Protein AF-U1RFK6-F1 (afdb_monomer)

Solvent-accessible surface area (backbone atoms only — not comparable to full-atom values): 8970 Å² total; per-residue (Å²): 113,70,69,60,53,22,52,53,35,43,55,52,52,52,51,51,34,52,56,41,47,56,43,50,76,49,90,53,50,63,62,35,50,54,49,49,55,52,49,53,52,53,58,69,68,50,66,74,45,55,74,76,55,47,59,53,51,49,51,51,38,48,49,28,49,52,51,30,53,50,50,42,47,53,54,51,52,49,54,50,50,53,51,48,48,55,35,50,53,52,34,52,53,37,52,52,51,42,53,54,44,50,56,52,36,52,54,31,48,52,50,28,51,52,45,68,69,51,79,79,65,56,85,88,42,94,57,27,68,60,55,48,49,55,44,52,52,47,34,51,52,29,48,52,51,34,52,54,42,52,52,54,43,54,52,41,51,51,53,35,51,55,35,49,55,58,48,74,73,110

Structure (mmCIF, N/CA/C/O backbone):
data_AF-U1RFK6-F1
#
_entry.id   AF-U1RFK6-F1
#
loop_
_atom_site.group_PDB
_atom_site.id
_atom_site.type_symbol
_atom_site.label_atom_id
_atom_site.label_alt_id
_atom_site.label_comp_id
_atom_site.label_asym_id
_atom_site.label_entity_id
_atom_site.label_seq_id
_atom_site.pdbx_PDB_ins_code
_atom_site.Cartn_x
_atom_site.Cartn_y
_atom_site.Cartn_z
_atom_site.occupancy
_atom_site.B_iso_or_equiv
_a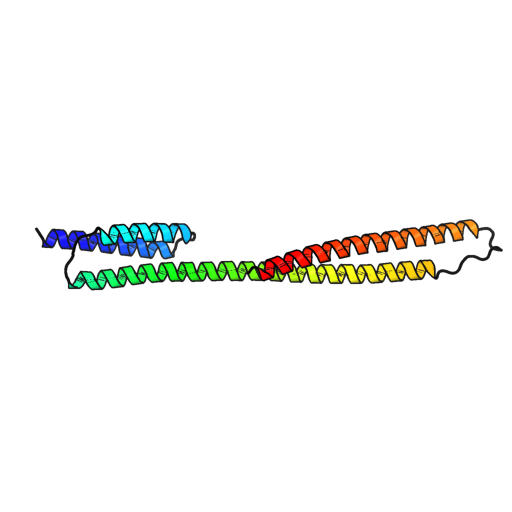tom_site.auth_seq_id
_atom_site.auth_comp_id
_atom_site.auth_asym_id
_atom_site.auth_atom_id
_atom_site.pdbx_PDB_model_num
ATOM 1 N N . LYS A 1 1 ? -43.618 -5.312 47.131 1.00 62.91 1 LYS A N 1
ATOM 2 C CA . LYS A 1 1 ? -43.255 -4.227 46.179 1.00 62.91 1 LYS A CA 1
ATOM 3 C C . LYS A 1 1 ? -41.775 -4.311 45.771 1.00 62.91 1 LYS A C 1
ATOM 5 O O . LYS A 1 1 ? -41.524 -4.692 44.639 1.00 62.91 1 LYS A O 1
ATOM 10 N N . ARG A 1 2 ? -40.824 -4.170 46.711 1.00 75.19 2 ARG A N 1
ATOM 11 C CA . ARG A 1 2 ? -39.359 -4.258 46.482 1.00 75.19 2 ARG A CA 1
ATOM 12 C C . ARG A 1 2 ? -38.848 -5.505 45.732 1.00 75.19 2 ARG A C 1
ATOM 14 O O . ARG A 1 2 ? -38.027 -5.380 44.837 1.00 75.19 2 ARG A O 1
ATOM 21 N N . GLN A 1 3 ? -39.353 -6.703 46.046 1.00 75.56 3 GLN A N 1
ATOM 22 C CA . GLN A 1 3 ? -38.929 -7.933 45.350 1.00 75.56 3 GLN A CA 1
ATOM 23 C C . GLN A 1 3 ? -39.319 -7.957 43.860 1.00 75.56 3 GLN A C 1
ATOM 25 O O . GLN A 1 3 ? -38.549 -8.447 43.041 1.00 75.56 3 GLN A O 1
ATOM 30 N N . ARG A 1 4 ? -40.482 -7.392 43.492 1.00 79.06 4 ARG A N 1
ATOM 31 C CA . ARG A 1 4 ? -40.908 -7.293 42.083 1.00 79.06 4 ARG A CA 1
ATOM 32 C C . ARG A 1 4 ? -40.035 -6.300 41.309 1.00 79.06 4 ARG A C 1
ATOM 34 O O . ARG A 1 4 ? -39.662 -6.577 40.177 1.00 79.06 4 ARG A O 1
ATOM 41 N N . GLU A 1 5 ? -39.658 -5.188 41.940 1.00 84.94 5 GLU A N 1
ATOM 42 C CA . GLU A 1 5 ? -38.739 -4.193 41.363 1.00 84.94 5 GLU A CA 1
ATOM 43 C C . GLU A 1 5 ? -37.338 -4.784 41.134 1.00 84.94 5 GLU A C 1
ATOM 45 O O . GLU A 1 5 ? -36.759 -4.604 40.067 1.00 84.94 5 GLU A O 1
ATOM 50 N N . TRP A 1 6 ? -36.809 -5.565 42.083 1.00 86.94 6 TRP A N 1
ATOM 51 C CA . TRP A 1 6 ? -35.521 -6.249 41.911 1.00 86.94 6 TRP A CA 1
ATOM 52 C C . TRP A 1 6 ? -35.542 -7.314 40.817 1.00 86.94 6 TRP A C 1
ATOM 54 O O . TRP A 1 6 ? -34.571 -7.414 40.069 1.00 86.94 6 TRP A O 1
ATOM 64 N N . ALA A 1 7 ? -36.635 -8.071 40.693 1.00 85.94 7 ALA A N 1
ATOM 65 C CA . ALA A 1 7 ? -36.810 -9.033 39.607 1.00 85.94 7 ALA A CA 1
ATOM 66 C C . ALA A 1 7 ? -36.875 -8.335 38.234 1.00 85.94 7 ALA A C 1
ATOM 68 O O . ALA A 1 7 ? -36.225 -8.778 37.291 1.00 85.94 7 ALA A O 1
ATOM 69 N N . SER A 1 8 ? -37.575 -7.198 38.136 1.00 89.94 8 SER A N 1
ATOM 70 C CA . SER A 1 8 ? -37.614 -6.386 36.912 1.00 89.94 8 SER A CA 1
ATOM 71 C C . SER A 1 8 ? -36.234 -5.827 36.546 1.00 89.94 8 SER A C 1
ATOM 73 O O . SER A 1 8 ? -35.822 -5.902 35.390 1.00 89.94 8 SER A O 1
ATOM 75 N N . ASN A 1 9 ? -35.487 -5.307 37.527 1.00 90.06 9 ASN A N 1
ATOM 76 C CA . ASN A 1 9 ? -34.130 -4.794 37.315 1.00 90.06 9 ASN A CA 1
ATOM 77 C C . ASN A 1 9 ? -33.151 -5.904 36.902 1.00 90.06 9 ASN A C 1
ATOM 79 O O . ASN A 1 9 ? -32.260 -5.666 36.088 1.00 90.06 9 ASN A O 1
ATOM 83 N N . LYS A 1 10 ? -33.318 -7.117 37.445 1.00 90.00 10 LYS A N 1
ATOM 84 C CA . LYS A 1 10 ? -32.553 -8.307 37.051 1.00 90.00 10 LYS A CA 1
ATOM 85 C C . LYS A 1 10 ? -32.793 -8.651 35.580 1.00 90.00 10 LYS A C 1
ATOM 87 O O . LYS A 1 10 ? -31.832 -8.697 34.820 1.00 90.00 10 LYS A O 1
ATOM 92 N N . ALA A 1 11 ? -34.055 -8.793 35.175 1.00 91.19 11 ALA A N 1
ATOM 93 C CA . ALA A 1 11 ? -34.421 -9.110 33.795 1.00 91.19 11 ALA A CA 1
ATOM 94 C C . ALA A 1 11 ? -33.920 -8.047 32.798 1.00 91.19 11 ALA A C 1
ATOM 96 O O . ALA A 1 11 ? -33.415 -8.377 31.726 1.00 91.19 11 ALA A O 1
ATOM 97 N N . ALA A 1 12 ? -33.986 -6.762 33.169 1.00 92.69 12 ALA A N 1
ATOM 98 C CA . ALA A 1 12 ? -33.428 -5.682 32.357 1.00 92.69 12 ALA A CA 1
ATOM 99 C C . ALA A 1 12 ? -31.905 -5.826 32.176 1.00 92.69 12 ALA A C 1
ATOM 101 O O . ALA A 1 12 ? -31.407 -5.718 31.058 1.00 92.69 12 ALA A O 1
ATOM 102 N N . LYS A 1 13 ? -31.160 -6.132 33.248 1.00 92.19 13 LYS A N 1
ATOM 103 C CA . LYS A 1 13 ? -29.707 -6.370 33.179 1.00 92.19 13 LYS A CA 1
ATOM 104 C C . LYS A 1 13 ? -29.351 -7.606 32.354 1.00 92.19 13 LYS A C 1
ATOM 106 O O . LYS A 1 13 ? -28.403 -7.547 31.578 1.00 92.19 13 LYS A O 1
ATOM 111 N N . G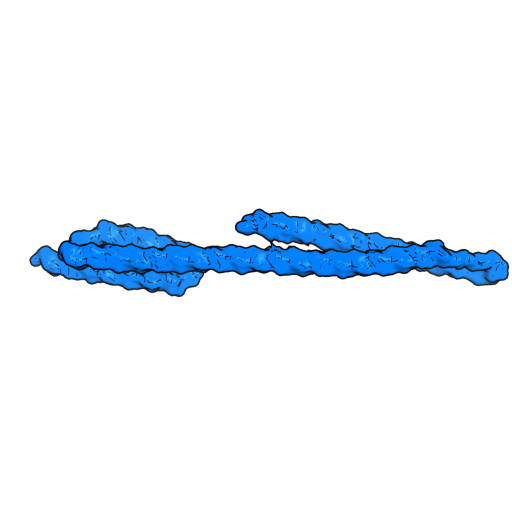LU A 1 14 ? -30.111 -8.690 32.477 1.00 93.81 14 GLU A N 1
ATOM 112 C CA . GLU A 1 14 ? -29.943 -9.897 31.655 1.00 93.81 14 GLU A CA 1
ATOM 113 C C . GLU A 1 14 ? -30.150 -9.593 30.162 1.00 93.81 14 GLU A C 1
ATOM 115 O O . GLU A 1 14 ? -29.342 -10.013 29.333 1.00 93.81 14 GLU A O 1
ATOM 120 N N . SER A 1 15 ? -31.156 -8.779 29.821 1.00 94.56 15 SER A N 1
ATOM 121 C CA . SER A 1 15 ? -31.374 -8.309 28.446 1.00 94.56 15 SER A CA 1
ATOM 122 C C . SER A 1 15 ? -30.200 -7.475 27.918 1.00 94.56 15 SER A C 1
ATOM 124 O O . SER A 1 15 ? -29.765 -7.682 26.786 1.00 94.56 15 SER A O 1
ATOM 126 N N . LEU A 1 16 ? -29.625 -6.580 28.732 1.00 94.44 16 LEU A N 1
ATOM 127 C CA . LEU A 1 16 ? -28.441 -5.807 28.328 1.00 94.44 16 LEU A CA 1
ATOM 128 C C . LEU A 1 16 ? -27.207 -6.690 28.113 1.00 94.44 16 LEU A C 1
ATOM 130 O O . LEU A 1 16 ? -26.435 -6.439 27.190 1.00 94.44 16 LEU A O 1
ATOM 134 N N . ILE A 1 17 ? -27.018 -7.728 28.935 1.00 95.38 17 ILE A N 1
ATOM 135 C CA . ILE A 1 17 ? -25.930 -8.704 28.758 1.00 95.38 17 ILE A CA 1
ATOM 136 C C . ILE A 1 17 ? -26.101 -9.449 27.434 1.00 95.38 17 ILE A C 1
ATOM 138 O O . ILE A 1 17 ? -25.134 -9.593 26.687 1.00 95.38 17 ILE A O 1
ATOM 142 N N . TYR A 1 18 ? -27.325 -9.881 27.122 1.00 94.88 18 TYR A N 1
ATOM 143 C CA . TYR A 1 18 ? -27.631 -10.537 25.854 1.00 94.88 18 TYR A CA 1
ATOM 144 C C . TYR A 1 18 ? -27.392 -9.607 24.657 1.00 94.88 18 TYR A C 1
ATOM 146 O O . TYR A 1 18 ? -26.739 -9.989 23.692 1.00 94.88 18 TYR A O 1
ATOM 154 N N . GLN A 1 19 ? -27.839 -8.353 24.729 1.00 93.69 19 GLN A N 1
ATOM 155 C CA . GLN A 1 19 ? -27.565 -7.375 23.674 1.00 93.69 19 GLN A CA 1
ATOM 156 C C . GLN A 1 19 ? -26.060 -7.134 23.502 1.00 93.69 19 GLN A C 1
ATOM 158 O O . GLN A 1 19 ? -25.579 -7.111 22.373 1.00 93.69 19 GLN A O 1
ATOM 163 N N . MET A 1 20 ? -25.300 -7.030 24.599 1.00 94.25 20 MET A N 1
ATOM 164 C CA . MET A 1 20 ? -23.843 -6.872 24.556 1.00 94.25 20 MET A CA 1
ATOM 165 C C . MET A 1 20 ? -23.150 -8.074 23.901 1.00 94.25 20 MET A C 1
ATOM 167 O O . MET A 1 20 ? -22.228 -7.882 23.111 1.00 94.25 20 MET A O 1
ATOM 171 N N . SER A 1 21 ? -23.586 -9.306 24.186 1.00 92.62 21 SER A N 1
ATOM 172 C CA . SER A 1 21 ? -22.977 -10.502 23.589 1.00 92.62 21 SER A CA 1
ATOM 173 C C . SER A 1 21 ? -23.253 -10.614 22.087 1.00 92.62 21 SER A C 1
ATOM 175 O O . SER A 1 21 ? -22.382 -11.057 21.338 1.00 92.62 21 SER A O 1
ATOM 177 N N . LEU A 1 22 ? -24.412 -10.143 21.614 1.00 93.75 22 LEU A N 1
ATOM 178 C CA . LEU A 1 22 ? -24.721 -10.100 20.182 1.00 93.75 22 LEU A CA 1
ATOM 179 C C . LEU A 1 22 ? -23.791 -9.163 19.402 1.00 93.75 22 LEU A C 1
ATOM 181 O O . LEU A 1 22 ? -23.474 -9.455 18.248 1.00 93.75 22 LEU A O 1
ATOM 185 N N . LEU A 1 23 ? -23.311 -8.079 20.023 1.00 93.12 23 LEU A N 1
ATOM 186 C CA . LEU A 1 23 ? -22.425 -7.106 19.374 1.00 93.12 23 LEU A CA 1
ATOM 187 C C . LEU A 1 23 ? -21.089 -7.713 18.924 1.00 93.12 23 LEU A C 1
ATOM 189 O O . LEU A 1 23 ? -20.475 -7.193 17.994 1.00 93.12 23 LEU A O 1
ATOM 193 N N . VAL A 1 24 ? -20.644 -8.817 19.534 1.00 90.75 24 VAL A N 1
ATOM 194 C CA . VAL A 1 24 ? -19.404 -9.519 19.148 1.00 90.75 24 VAL A CA 1
ATOM 195 C C . VAL A 1 24 ? -19.481 -10.047 17.710 1.00 90.75 24 VAL A C 1
ATOM 197 O O . VAL A 1 24 ? -18.469 -10.099 17.019 1.00 90.75 24 VAL A O 1
ATOM 200 N N . ASN A 1 25 ? -20.682 -10.388 17.238 1.00 87.88 25 ASN A N 1
ATOM 201 C CA . ASN A 1 25 ? -20.901 -10.956 15.907 1.00 87.88 25 ASN A CA 1
ATOM 202 C C . ASN A 1 25 ? -21.060 -9.889 14.808 1.00 87.88 25 ASN A C 1
ATOM 204 O O . ASN A 1 25 ? -21.281 -10.225 13.645 1.00 87.88 25 ASN A O 1
ATOM 208 N N . TYR A 1 26 ? -20.980 -8.600 15.151 1.00 88.50 26 TYR A N 1
ATOM 209 C CA . TYR A 1 26 ? -21.125 -7.519 14.181 1.00 88.50 26 TYR A CA 1
ATOM 210 C C . TYR A 1 26 ? -19.841 -7.354 13.365 1.00 88.50 26 TYR A C 1
ATOM 212 O O . TYR A 1 26 ? -18.733 -7.352 13.893 1.00 88.50 26 TYR A O 1
ATOM 220 N N . ASN A 1 27 ? -19.990 -7.126 12.059 1.00 82.25 27 ASN A N 1
ATOM 221 C CA . ASN A 1 27 ? -18.847 -6.891 11.171 1.00 82.25 27 ASN A CA 1
ATOM 222 C C . ASN A 1 27 ? -18.318 -5.440 11.254 1.00 82.25 27 ASN A C 1
ATOM 224 O O . ASN A 1 27 ? -17.147 -5.155 10.959 1.00 82.25 27 ASN A O 1
ATOM 228 N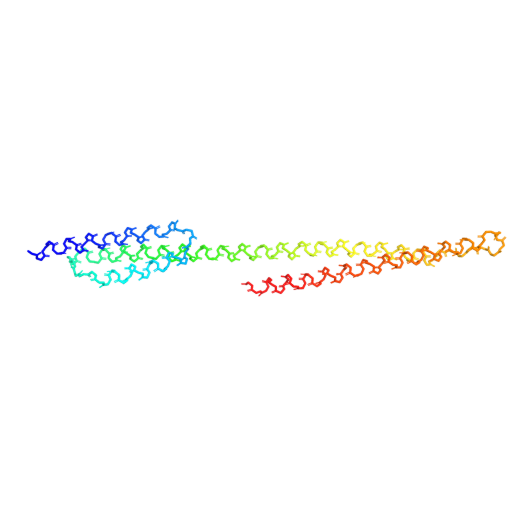 N . ASP A 1 28 ? -19.183 -4.508 11.675 1.00 91.19 28 ASP A N 1
ATOM 229 C CA . ASP A 1 28 ? -18.818 -3.123 11.967 1.00 91.19 28 ASP A CA 1
ATOM 230 C C . ASP A 1 28 ? -18.593 -2.905 13.468 1.00 91.19 28 ASP A C 1
ATOM 232 O O . ASP A 1 28 ? -19.482 -2.524 14.233 1.00 91.19 28 ASP A O 1
ATOM 236 N N . TYR A 1 29 ? -17.340 -3.091 13.875 1.00 92.00 29 TYR A N 1
ATOM 237 C CA . TYR A 1 29 ? -16.902 -2.855 15.244 1.00 92.00 29 TYR A CA 1
ATOM 238 C C . TYR A 1 29 ? -16.918 -1.378 15.673 1.00 92.00 29 TYR A C 1
ATOM 240 O O . TYR A 1 29 ? -16.758 -1.109 16.863 1.00 92.00 29 TYR A O 1
ATOM 248 N N . ARG A 1 30 ? -17.076 -0.405 14.759 1.00 90.75 30 ARG A N 1
ATOM 249 C CA . ARG A 1 30 ? -17.273 1.003 15.152 1.00 90.75 30 ARG A CA 1
ATOM 250 C C . ARG A 1 30 ? -18.686 1.188 15.681 1.00 90.75 30 ARG A C 1
ATOM 252 O O . ARG A 1 30 ? -18.842 1.558 16.842 1.00 90.75 30 ARG A O 1
ATOM 259 N N . ALA A 1 31 ? -19.678 0.804 14.880 1.00 93.44 31 ALA A N 1
ATOM 260 C CA . ALA A 1 31 ? -21.075 0.812 15.295 1.00 93.44 31 ALA A CA 1
ATOM 261 C C . ALA A 1 31 ? -21.292 -0.034 16.562 1.00 93.44 31 ALA A C 1
ATOM 263 O O . ALA A 1 31 ? -21.948 0.419 17.497 1.00 93.44 31 ALA A O 1
ATOM 264 N N . ALA A 1 32 ? -20.668 -1.215 16.650 1.00 93.94 32 ALA A N 1
ATOM 265 C CA . ALA A 1 32 ? -20.767 -2.069 17.833 1.00 93.94 32 ALA A CA 1
ATOM 266 C C . ALA A 1 32 ? -20.203 -1.405 19.106 1.00 93.94 32 ALA A C 1
ATOM 268 O O . ALA A 1 32 ? -20.796 -1.515 20.176 1.00 93.94 32 ALA A O 1
ATOM 269 N N . LYS A 1 33 ? -19.091 -0.659 19.011 1.00 92.81 33 LYS A N 1
ATOM 270 C CA . LYS A 1 33 ? -18.540 0.096 20.153 1.00 92.81 33 LYS A CA 1
ATOM 271 C C . LYS A 1 33 ? -19.444 1.247 20.584 1.00 92.81 33 LYS A C 1
ATOM 273 O O . LYS A 1 33 ? -19.549 1.511 21.780 1.00 92.81 33 LYS A O 1
ATOM 278 N N . ASP A 1 34 ? -20.090 1.923 19.640 1.00 94.94 34 ASP A N 1
ATOM 279 C CA . ASP A 1 34 ? -21.036 2.992 19.959 1.00 94.94 34 ASP A CA 1
ATOM 280 C C . ASP A 1 34 ? -22.306 2.442 20.617 1.00 94.94 34 ASP A C 1
ATOM 282 O O . ASP A 1 34 ? -22.755 2.986 21.626 1.00 94.94 34 ASP A O 1
ATOM 286 N N . GLN A 1 35 ? -22.811 1.298 20.148 1.00 94.44 35 GLN A N 1
ATOM 287 C CA . GLN A 1 35 ? -23.897 0.567 20.809 1.00 94.44 35 GLN A CA 1
ATOM 288 C C . GLN A 1 35 ? -23.503 0.110 22.220 1.00 94.44 35 GLN A C 1
ATOM 290 O O . GLN A 1 35 ? -24.252 0.319 23.171 1.00 94.44 35 GLN A O 1
ATOM 295 N N . ALA A 1 36 ? -22.286 -0.407 22.412 1.00 94.81 36 ALA A N 1
ATOM 296 C CA . ALA A 1 36 ? -21.793 -0.778 23.739 1.00 94.81 36 ALA A CA 1
ATOM 297 C C . ALA A 1 36 ? -21.752 0.413 24.721 1.00 94.81 36 ALA A C 1
ATOM 299 O O . ALA A 1 36 ? -22.049 0.245 25.903 1.00 94.81 36 ALA A O 1
ATOM 300 N N . ARG A 1 37 ? -21.448 1.632 24.248 1.00 94.69 37 ARG A N 1
ATOM 301 C CA . ARG A 1 37 ? -21.511 2.862 25.067 1.00 94.69 37 ARG A CA 1
ATOM 302 C C . ARG A 1 37 ? -22.947 3.232 25.459 1.00 94.69 37 ARG A C 1
ATOM 304 O O . ARG A 1 37 ? -23.177 3.724 26.566 1.00 94.69 37 ARG A O 1
ATOM 311 N N . GLN A 1 38 ? -23.916 2.986 24.577 1.00 95.50 38 GLN A N 1
ATOM 312 C CA . GLN A 1 38 ? -25.337 3.171 24.891 1.00 95.50 38 GLN A CA 1
ATOM 313 C C . GLN A 1 38 ? -25.793 2.158 25.950 1.00 95.50 38 GLN A C 1
ATOM 315 O O . GLN A 1 38 ? -26.411 2.550 26.941 1.00 95.50 38 GLN A O 1
ATOM 320 N N . LEU A 1 39 ? -25.397 0.888 25.807 1.00 94.94 39 LEU A N 1
ATOM 321 C CA . LEU A 1 39 ? -25.659 -0.159 26.800 1.00 94.94 39 LEU A CA 1
ATOM 322 C C . LEU A 1 39 ? -25.007 0.155 28.157 1.00 94.94 39 LEU A C 1
ATOM 324 O O . LEU A 1 39 ? -25.645 -0.043 29.188 1.00 94.94 39 LEU A O 1
ATOM 328 N N . ASP A 1 40 ? -23.798 0.731 28.183 1.00 93.94 40 ASP A N 1
ATOM 329 C CA . ASP A 1 40 ? -23.148 1.178 29.427 1.00 93.94 40 ASP A CA 1
ATOM 330 C C . ASP A 1 40 ? -23.982 2.241 30.160 1.00 93.94 40 ASP A C 1
ATOM 332 O O . ASP A 1 40 ? -24.067 2.236 31.392 1.00 93.94 40 ASP A O 1
ATOM 336 N N . THR A 1 41 ? -24.604 3.153 29.411 1.00 95.12 41 THR A N 1
ATOM 337 C CA . THR A 1 41 ? -25.483 4.191 29.968 1.00 95.12 41 THR A CA 1
ATOM 338 C C . THR A 1 41 ? -26.762 3.573 30.530 1.00 95.12 41 THR A C 1
ATOM 340 O O . THR A 1 41 ? -27.138 3.864 31.666 1.00 95.12 41 THR A O 1
ATOM 343 N N . GLN A 1 42 ? -27.389 2.663 29.779 1.00 93.50 42 GLN A N 1
ATOM 344 C CA . GLN A 1 42 ? -28.591 1.948 30.217 1.00 93.50 42 GLN A CA 1
ATOM 345 C C . GLN A 1 42 ? -28.316 1.094 31.462 1.00 93.50 42 GLN A C 1
ATOM 347 O O . GLN A 1 42 ? -29.092 1.121 32.413 1.00 93.50 42 GLN A O 1
ATOM 352 N N . TRP A 1 43 ? -27.173 0.407 31.513 1.00 93.06 43 TRP A N 1
ATOM 353 C CA . TRP A 1 43 ? -26.761 -0.410 32.654 1.00 93.06 43 TRP A CA 1
ATOM 354 C C . TRP A 1 43 ? -26.663 0.398 33.951 1.00 93.06 43 TRP A C 1
ATOM 356 O O . TRP A 1 43 ? -27.121 -0.055 35.001 1.00 93.06 43 TRP A O 1
ATOM 366 N N . ARG A 1 44 ? -26.081 1.603 33.880 1.00 90.81 44 ARG A N 1
ATOM 367 C CA . ARG A 1 44 ? -25.948 2.523 35.023 1.00 90.81 44 ARG A CA 1
ATOM 368 C C . ARG A 1 44 ? -27.285 3.117 35.466 1.00 90.81 44 ARG A C 1
ATOM 370 O O . ARG A 1 44 ? -27.424 3.448 36.638 1.00 90.81 44 ARG A O 1
ATOM 377 N N . ALA A 1 45 ? -28.242 3.253 34.548 1.00 92.81 45 ALA A N 1
ATOM 378 C CA . ALA A 1 45 ? -29.573 3.775 34.842 1.00 92.81 45 ALA A CA 1
ATOM 379 C C . ALA A 1 45 ? -30.473 2.754 35.566 1.00 92.81 45 ALA A C 1
ATOM 381 O O . ALA A 1 45 ? -31.411 3.148 36.259 1.00 92.81 45 ALA A O 1
ATOM 382 N N . ILE A 1 46 ? -30.200 1.449 35.435 1.00 90.25 46 ILE A N 1
ATOM 383 C CA . ILE A 1 46 ? -30.982 0.411 36.117 1.00 90.25 46 ILE A CA 1
ATOM 384 C C . ILE A 1 46 ? -30.699 0.437 37.625 1.00 90.25 46 ILE A C 1
ATOM 386 O O . ILE A 1 46 ? -29.551 0.385 38.072 1.00 90.25 46 ILE A O 1
ATOM 390 N N . GLY A 1 47 ? -31.772 0.438 38.419 1.00 84.88 47 GLY A N 1
ATOM 391 C CA . GLY A 1 47 ? -31.713 0.405 39.877 1.00 84.88 47 GLY A CA 1
ATOM 392 C C . GLY A 1 47 ? -31.088 -0.872 40.475 1.00 84.88 47 GLY A C 1
ATOM 393 O O . GLY A 1 47 ? -30.667 -1.801 39.772 1.00 84.88 47 GLY A O 1
ATOM 394 N N . PRO A 1 48 ? -31.011 -0.957 41.815 1.00 84.75 48 PRO A N 1
ATOM 395 C CA . PRO A 1 48 ? -30.422 -2.104 42.496 1.00 84.75 48 PRO A CA 1
ATOM 396 C C . PRO A 1 48 ? -31.241 -3.387 42.278 1.00 84.75 48 PRO A C 1
ATOM 398 O O . PRO A 1 48 ? -32.455 -3.354 42.077 1.00 84.75 48 PRO A O 1
ATOM 401 N N . CYS A 1 49 ? -30.560 -4.528 42.352 1.00 86.56 49 CYS A N 1
ATOM 402 C CA . CYS A 1 49 ? -31.138 -5.873 42.387 1.00 86.56 49 CYS A CA 1
ATOM 403 C C . CYS A 1 49 ? -30.606 -6.616 43.626 1.00 86.56 49 CYS A C 1
ATOM 405 O O . CYS A 1 49 ? -29.830 -6.046 44.400 1.00 86.56 49 CYS A O 1
ATOM 407 N N . ALA A 1 50 ? -31.009 -7.875 43.825 1.00 85.94 50 ALA A N 1
ATOM 408 C CA . ALA A 1 50 ? -30.506 -8.697 44.926 1.00 85.94 50 ALA A CA 1
ATOM 409 C C . ALA A 1 50 ? -28.965 -8.761 44.923 1.00 85.94 50 ALA A C 1
ATOM 411 O O . ALA A 1 50 ? -28.338 -8.768 43.861 1.00 85.94 50 ALA A O 1
ATOM 412 N N . LYS A 1 51 ? -28.356 -8.790 46.116 1.00 82.25 51 LYS A N 1
ATOM 413 C CA . LYS A 1 51 ? -26.895 -8.710 46.298 1.00 82.25 51 LYS A CA 1
ATOM 414 C C . LYS A 1 51 ? -26.153 -9.826 45.550 1.00 82.25 51 LYS A C 1
ATOM 416 O O . LYS A 1 51 ? -25.150 -9.547 44.906 1.00 82.25 51 LYS A O 1
ATOM 421 N N . GLU A 1 52 ? -26.694 -11.041 45.588 1.00 83.31 52 GLU A N 1
ATOM 422 C CA . GLU A 1 52 ? -26.160 -12.228 44.903 1.00 83.31 52 GLU A CA 1
ATOM 423 C C . GLU A 1 52 ? -26.169 -12.072 43.375 1.00 83.31 52 GLU A C 1
ATOM 425 O O . GLU A 1 52 ? -25.177 -12.348 42.702 1.00 83.31 52 GLU A O 1
ATOM 430 N N . ASP A 1 53 ? -27.268 -11.554 42.820 1.00 87.81 53 ASP A N 1
ATOM 431 C CA . ASP A 1 53 ? -27.411 -11.344 41.378 1.00 87.81 53 ASP A CA 1
ATOM 432 C C . ASP A 1 53 ? -26.566 -10.169 40.878 1.00 87.81 53 ASP A C 1
ATOM 434 O O . ASP A 1 53 ? -26.081 -10.188 39.749 1.00 87.81 53 ASP A O 1
ATOM 438 N N . ARG A 1 54 ? -26.367 -9.137 41.705 1.00 86.56 54 ARG A N 1
ATOM 439 C CA . ARG A 1 54 ? -25.662 -7.913 41.308 1.00 86.56 54 ARG A CA 1
ATOM 440 C C . ARG A 1 54 ? -24.248 -8.203 40.817 1.00 86.56 54 ARG A C 1
ATOM 442 O O . ARG A 1 54 ? -23.873 -7.747 39.737 1.00 86.56 54 ARG A O 1
ATOM 449 N N . ASP A 1 55 ? -23.480 -8.937 41.614 1.00 89.81 55 ASP A N 1
ATOM 450 C CA . ASP A 1 55 ? -22.072 -9.187 41.321 1.00 89.81 55 ASP A CA 1
ATOM 451 C C . ASP A 1 55 ? -21.943 -10.193 40.164 1.00 89.81 55 ASP A C 1
ATOM 453 O O . ASP A 1 55 ? -21.138 -9.985 39.257 1.00 89.81 55 ASP A O 1
ATOM 457 N N . ARG A 1 56 ? -22.815 -11.213 40.112 1.00 92.81 56 ARG A N 1
ATOM 458 C CA . ARG A 1 56 ? -22.889 -12.169 38.995 1.00 92.81 56 ARG A CA 1
ATOM 459 C C . ARG A 1 56 ? -23.183 -11.481 37.660 1.00 92.81 56 ARG A C 1
ATOM 461 O O . ARG A 1 56 ? -22.456 -11.693 36.691 1.00 92.81 56 ARG A O 1
ATOM 468 N N . LEU A 1 57 ? -24.232 -10.662 37.604 1.00 93.00 57 LEU A N 1
ATOM 469 C CA . LEU A 1 57 ? -24.637 -9.960 36.385 1.00 93.00 57 LEU A CA 1
ATOM 470 C C . LEU A 1 57 ? -23.560 -8.969 35.937 1.00 93.00 57 LEU A C 1
ATOM 472 O O . LEU A 1 57 ? -23.295 -8.850 34.745 1.00 93.00 57 LEU A O 1
ATOM 476 N N . TRP A 1 58 ? -22.899 -8.291 36.878 1.00 91.94 58 TRP A N 1
ATOM 477 C CA . TRP A 1 58 ? -21.784 -7.407 36.551 1.00 91.94 58 TRP A CA 1
ATOM 478 C C . TRP A 1 58 ? -20.611 -8.155 35.909 1.00 91.94 58 TRP A C 1
ATOM 480 O O . TRP A 1 58 ? -20.086 -7.694 34.896 1.00 91.94 58 TRP A O 1
ATOM 490 N N . GLN A 1 59 ? -20.224 -9.317 36.445 1.00 94.62 59 GLN A N 1
ATOM 491 C CA . GLN A 1 59 ? -19.157 -10.129 35.849 1.00 94.62 59 GLN A CA 1
ATOM 492 C C . GLN A 1 59 ? -19.526 -10.615 34.444 1.00 94.62 59 GLN A C 1
ATOM 494 O O . GLN A 1 59 ? -18.699 -10.551 33.538 1.00 94.62 59 GLN A O 1
ATOM 499 N N . GLN A 1 60 ? -20.775 -11.041 34.235 1.00 94.75 60 GLN A N 1
ATOM 500 C CA . GLN A 1 60 ? -21.260 -11.447 32.913 1.00 94.75 60 GLN A CA 1
ATOM 501 C C . GLN A 1 60 ? -21.266 -10.280 31.917 1.00 94.75 60 GLN A C 1
ATOM 503 O O . GLN A 1 60 ? -20.777 -10.427 30.799 1.00 94.75 60 GLN A O 1
ATOM 508 N N . TYR A 1 61 ? -21.752 -9.108 32.334 1.00 94.19 61 TYR A N 1
ATOM 509 C CA . TYR A 1 61 ? -21.753 -7.900 31.509 1.00 94.19 61 TYR A CA 1
ATOM 510 C C . TYR A 1 61 ? -20.336 -7.480 31.120 1.00 94.19 61 TYR A C 1
ATOM 512 O O . TYR A 1 61 ? -20.052 -7.238 29.946 1.00 94.19 61 TYR A O 1
ATOM 520 N N . LYS A 1 62 ? -19.425 -7.444 32.100 1.00 94.44 62 LYS A N 1
ATOM 521 C CA . LYS A 1 62 ? -18.019 -7.127 31.866 1.00 94.44 62 LYS A CA 1
ATOM 522 C C . LYS A 1 62 ? -17.379 -8.134 30.913 1.00 94.44 62 LYS A C 1
ATOM 524 O O . LYS A 1 62 ? -16.729 -7.718 29.966 1.00 94.44 62 LYS A O 1
ATOM 529 N N . SER A 1 63 ? -17.617 -9.430 31.110 1.00 95.75 63 SER A N 1
ATOM 530 C CA . SER A 1 63 ? -17.091 -10.474 30.228 1.00 95.75 63 SER A CA 1
ATOM 531 C C . SER A 1 63 ? -17.582 -10.313 28.784 1.00 95.75 63 SER A C 1
ATOM 533 O O . SER A 1 63 ? -16.767 -10.346 27.866 1.00 95.75 63 SER A O 1
ATOM 535 N N . ALA A 1 64 ? -18.878 -10.059 28.572 1.00 94.50 64 ALA A N 1
ATOM 536 C CA . ALA A 1 64 ? -19.431 -9.815 27.236 1.00 94.50 64 ALA A CA 1
ATOM 537 C C . ALA A 1 64 ? -18.820 -8.564 26.578 1.00 94.50 64 ALA A C 1
ATOM 539 O O . ALA A 1 64 ? -18.460 -8.578 25.401 1.00 94.50 64 ALA A O 1
ATOM 540 N N . LYS A 1 65 ? -18.638 -7.491 27.355 1.00 94.06 65 LYS A N 1
ATOM 541 C CA . LYS A 1 65 ? -17.970 -6.271 26.897 1.00 94.06 65 LYS A CA 1
ATOM 542 C C . LYS A 1 65 ? -16.506 -6.529 26.530 1.00 94.06 65 LYS A C 1
ATOM 544 O O . LYS A 1 65 ? -16.074 -6.127 25.453 1.00 94.06 65 LYS A O 1
ATOM 549 N N . ASP A 1 66 ? -15.753 -7.217 27.382 1.00 95.69 66 ASP A N 1
ATOM 550 C CA . ASP A 1 66 ? -14.346 -7.545 27.138 1.00 95.69 66 ASP A CA 1
ATOM 551 C C . ASP A 1 66 ? -14.199 -8.386 25.855 1.00 95.69 66 ASP A C 1
ATOM 553 O O . ASP A 1 66 ? -13.343 -8.087 25.022 1.00 95.69 66 ASP A O 1
ATOM 557 N N . GLN A 1 67 ? -15.095 -9.355 25.623 1.00 94.88 67 GLN A N 1
ATOM 558 C CA . GLN A 1 67 ? -15.139 -10.139 24.381 1.00 94.88 67 GLN A CA 1
ATOM 559 C C . GLN A 1 67 ? -15.341 -9.265 23.135 1.00 94.88 67 GLN A C 1
ATOM 561 O O . GLN A 1 67 ? -14.647 -9.460 22.137 1.00 94.88 67 GLN A O 1
ATOM 566 N N . LEU A 1 68 ? -16.237 -8.274 23.189 1.00 94.31 68 LEU A N 1
ATOM 567 C CA . LEU A 1 68 ? -16.456 -7.335 22.085 1.00 94.31 68 LEU A CA 1
ATOM 568 C C . LEU A 1 68 ? -15.198 -6.513 21.773 1.00 94.31 68 LEU A C 1
ATOM 570 O O . LEU A 1 68 ? -14.821 -6.367 20.608 1.00 94.31 68 LEU A O 1
ATOM 574 N N . PHE A 1 69 ? -14.548 -5.951 22.795 1.00 93.31 69 PHE A N 1
ATOM 575 C CA . PHE A 1 69 ? -13.356 -5.124 22.590 1.00 93.31 69 PHE A CA 1
ATOM 576 C C . PHE A 1 69 ? -12.159 -5.947 22.107 1.00 93.31 69 PHE A C 1
ATOM 578 O O . PHE A 1 69 ? -11.427 -5.473 21.236 1.00 93.31 69 PHE A O 1
ATOM 585 N N . GLU A 1 70 ? -12.003 -7.177 22.598 1.00 94.62 70 GLU A N 1
ATOM 586 C CA . GLU A 1 70 ? -11.012 -8.134 22.103 1.00 94.62 70 GLU A CA 1
ATOM 587 C C . GLU A 1 70 ? -11.270 -8.516 20.642 1.00 94.62 70 GLU A C 1
ATOM 589 O O . GLU A 1 70 ? -10.359 -8.435 19.817 1.00 94.62 70 GLU A O 1
ATOM 594 N N . ALA A 1 71 ? -12.512 -8.847 20.276 1.00 93.50 71 ALA A N 1
ATOM 595 C CA . ALA A 1 71 ? -12.880 -9.138 18.891 1.00 93.50 71 ALA A CA 1
ATOM 596 C C . ALA A 1 71 ? -12.603 -7.937 17.968 1.00 93.50 71 ALA A C 1
ATOM 598 O O . ALA A 1 71 ? -11.966 -8.079 16.922 1.00 93.50 71 ALA A O 1
ATOM 599 N N . ALA A 1 72 ? -12.973 -6.728 18.399 1.00 93.69 72 ALA A N 1
ATOM 600 C CA . ALA A 1 72 ? -12.705 -5.501 17.658 1.00 93.69 72 ALA A CA 1
ATOM 601 C C . ALA A 1 72 ? -11.206 -5.206 17.504 1.00 93.69 72 ALA A C 1
ATOM 603 O O . ALA A 1 72 ? -10.780 -4.689 16.468 1.00 93.69 72 ALA A O 1
ATOM 604 N N . LYS A 1 73 ? -10.408 -5.491 18.540 1.00 94.06 73 LYS A N 1
ATOM 605 C CA . LYS A 1 73 ? -8.951 -5.334 18.513 1.00 94.06 73 LYS A CA 1
ATOM 606 C C . LYS A 1 73 ? -8.333 -6.304 17.510 1.00 94.06 73 LYS A C 1
ATOM 608 O O . LYS A 1 73 ? -7.642 -5.842 16.605 1.00 94.06 73 LYS A O 1
ATOM 613 N N . ARG A 1 74 ? -8.665 -7.596 17.601 1.00 93.56 74 ARG A N 1
ATOM 614 C CA . ARG A 1 74 ? -8.191 -8.637 16.672 1.00 93.56 74 ARG A CA 1
ATOM 615 C C . ARG A 1 74 ? -8.563 -8.319 15.228 1.00 93.56 74 ARG A C 1
ATOM 617 O O . ARG A 1 74 ? -7.705 -8.361 14.356 1.00 93.56 74 ARG A O 1
ATOM 624 N N . ALA A 1 75 ? -9.808 -7.915 14.975 1.00 92.75 75 ALA A N 1
ATOM 625 C CA . ALA A 1 75 ? -10.243 -7.515 13.639 1.00 92.75 75 ALA A CA 1
ATOM 626 C C . ALA A 1 75 ? -9.480 -6.280 13.123 1.00 92.75 75 ALA A C 1
ATOM 628 O O . ALA A 1 75 ? -9.143 -6.196 11.943 1.00 92.75 75 ALA A O 1
ATOM 629 N N . GLY A 1 76 ? -9.185 -5.313 13.997 1.00 92.38 76 GLY A N 1
ATOM 630 C CA . GLY A 1 76 ? -8.370 -4.148 13.655 1.00 92.38 76 GLY A CA 1
ATOM 631 C C . GLY A 1 76 ? -6.921 -4.509 13.322 1.00 92.38 76 GLY A C 1
ATOM 632 O O . GLY A 1 76 ? -6.380 -4.017 12.333 1.00 92.38 76 GLY A O 1
ATOM 633 N N . GLU A 1 77 ? -6.305 -5.378 14.122 1.00 93.94 77 GLU A N 1
ATOM 634 C CA . GLU A 1 77 ? -4.953 -5.899 13.897 1.00 93.94 77 GLU A CA 1
ATOM 635 C C . GLU A 1 77 ? -4.875 -6.703 12.599 1.00 93.94 77 GLU A C 1
ATOM 637 O O . GLU A 1 77 ? -3.983 -6.457 11.790 1.00 93.94 77 GLU A O 1
ATOM 642 N N . GLN A 1 78 ? -5.856 -7.569 12.340 1.00 93.88 78 GLN A N 1
ATOM 643 C CA . GLN A 1 78 ? -5.952 -8.327 11.097 1.00 93.88 78 GLN A CA 1
ATOM 644 C C . GLN A 1 78 ? -6.064 -7.399 9.880 1.00 93.88 78 GLN A C 1
ATOM 646 O O . GLN A 1 78 ? -5.280 -7.522 8.943 1.00 93.88 78 GLN A O 1
ATOM 651 N N . ARG A 1 79 ? -6.958 -6.400 9.908 1.00 92.81 79 ARG A N 1
ATOM 652 C CA . ARG A 1 79 ? -7.090 -5.425 8.807 1.00 92.81 79 ARG A CA 1
ATOM 653 C C . ARG A 1 79 ? -5.792 -4.655 8.551 1.00 92.81 79 ARG A C 1
ATOM 655 O O . ARG A 1 79 ? -5.459 -4.391 7.396 1.00 92.81 79 ARG A O 1
ATOM 662 N N . LYS A 1 80 ? -5.058 -4.286 9.608 1.00 93.19 80 LYS A N 1
ATOM 663 C CA . LYS A 1 80 ? -3.741 -3.636 9.490 1.00 93.19 80 LYS A CA 1
ATOM 664 C C . LYS A 1 80 ? -2.699 -4.580 8.894 1.00 93.19 80 LYS A C 1
ATOM 666 O O . LYS A 1 80 ? -1.971 -4.169 7.995 1.00 93.19 80 LYS A O 1
ATOM 671 N N . ALA A 1 81 ? -2.650 -5.828 9.357 1.00 95.25 81 ALA A N 1
ATOM 672 C CA . ALA A 1 81 ? -1.739 -6.844 8.842 1.00 95.25 81 ALA A CA 1
ATOM 673 C C . ALA A 1 81 ? -1.991 -7.114 7.351 1.00 95.25 81 ALA A C 1
ATOM 675 O O . ALA A 1 81 ? -1.058 -7.046 6.556 1.00 95.25 81 ALA A O 1
ATOM 676 N N . GLU A 1 82 ? -3.249 -7.303 6.952 1.00 95.62 82 GLU A N 1
ATOM 677 C CA . GLU A 1 82 ? -3.641 -7.473 5.550 1.00 95.62 82 GLU A CA 1
ATOM 678 C C . GLU A 1 82 ? -3.296 -6.239 4.702 1.00 95.62 82 GLU A C 1
ATOM 680 O O . GLU A 1 82 ? -2.809 -6.360 3.579 1.00 95.62 82 GLU A O 1
ATOM 685 N N . ALA A 1 83 ? -3.527 -5.027 5.218 1.00 94.38 83 ALA A N 1
ATOM 686 C CA . ALA A 1 83 ? -3.165 -3.801 4.510 1.00 94.38 83 ALA A CA 1
ATOM 687 C C . ALA A 1 83 ? -1.647 -3.679 4.309 1.00 94.38 83 ALA A C 1
ATOM 689 O O . ALA A 1 83 ? -1.205 -3.330 3.211 1.00 94.38 83 ALA A O 1
ATOM 690 N N . ARG A 1 84 ? -0.858 -4.033 5.331 1.00 95.56 84 ARG A N 1
ATOM 691 C CA . ARG A 1 84 ? 0.605 -4.081 5.260 1.00 95.56 84 ARG A CA 1
ATOM 692 C C . ARG A 1 84 ? 1.086 -5.136 4.264 1.00 95.56 84 ARG A C 1
ATOM 694 O O . ARG A 1 84 ? 1.949 -4.824 3.450 1.00 95.56 84 ARG A O 1
ATOM 701 N N . GLN A 1 85 ? 0.504 -6.336 4.267 1.00 96.44 85 GLN A N 1
ATOM 702 C CA . GLN A 1 85 ? 0.815 -7.390 3.293 1.00 96.44 85 GLN A CA 1
ATOM 703 C C . GLN A 1 85 ? 0.539 -6.927 1.859 1.00 96.44 85 GLN A C 1
ATOM 705 O O . GLN A 1 85 ? 1.427 -6.986 1.013 1.00 96.44 85 GLN A O 1
ATOM 710 N N . ARG A 1 86 ? -0.636 -6.341 1.591 1.00 96.12 86 ARG A N 1
ATOM 711 C CA . ARG A 1 86 ? -0.954 -5.773 0.267 1.00 96.12 86 ARG A CA 1
ATOM 712 C C . ARG A 1 86 ? 0.038 -4.687 -0.161 1.00 96.12 86 ARG A C 1
ATOM 714 O O . ARG A 1 86 ? 0.374 -4.584 -1.343 1.00 96.12 86 ARG A O 1
ATOM 721 N N . ALA A 1 87 ? 0.503 -3.861 0.778 1.00 96.06 87 ALA A N 1
ATOM 722 C CA . ALA A 1 87 ? 1.527 -2.854 0.510 1.00 96.06 87 ALA A CA 1
ATOM 723 C C . ALA A 1 87 ? 2.891 -3.495 0.189 1.00 96.06 87 ALA A C 1
ATOM 725 O O . ALA A 1 87 ? 3.543 -3.076 -0.769 1.00 96.06 87 ALA A O 1
ATOM 726 N N . GLN A 1 88 ? 3.290 -4.545 0.912 1.00 97.25 88 GLN A N 1
ATOM 727 C CA . GLN A 1 88 ? 4.506 -5.318 0.632 1.00 97.25 88 GLN A CA 1
ATOM 728 C C . GLN A 1 88 ? 4.455 -5.988 -0.745 1.00 97.25 88 GLN A C 1
ATOM 730 O O . GLN A 1 88 ? 5.379 -5.826 -1.536 1.00 97.25 88 GLN A O 1
ATOM 735 N N . GLU A 1 89 ? 3.354 -6.659 -1.085 1.00 97.75 89 GLU A N 1
ATOM 736 C CA . GLU A 1 89 ? 3.151 -7.265 -2.409 1.00 97.75 89 GLU A CA 1
ATOM 737 C C . GLU A 1 89 ? 3.214 -6.228 -3.535 1.00 97.75 89 GLU A C 1
ATOM 739 O O . GLU A 1 89 ? 3.679 -6.504 -4.642 1.00 97.75 89 GLU A O 1
ATOM 744 N N . ARG A 1 90 ? 2.724 -5.008 -3.283 1.00 97.38 90 ARG A N 1
ATOM 745 C CA . ARG A 1 90 ? 2.822 -3.909 -4.247 1.00 97.38 90 ARG A CA 1
ATOM 746 C C . ARG A 1 90 ? 4.271 -3.478 -4.463 1.00 97.38 90 ARG A C 1
ATOM 748 O O . ARG A 1 90 ? 4.640 -3.256 -5.614 1.00 97.38 90 ARG A O 1
ATOM 755 N N . VAL A 1 91 ? 5.063 -3.362 -3.396 1.00 98.19 91 VAL A N 1
ATOM 756 C CA . VAL A 1 91 ? 6.503 -3.071 -3.482 1.00 98.19 91 VAL A CA 1
ATOM 757 C C . VAL A 1 91 ? 7.215 -4.179 -4.253 1.00 98.19 91 VAL A C 1
ATOM 759 O O . VAL A 1 91 ? 7.875 -3.880 -5.242 1.00 98.19 91 VAL A O 1
ATOM 762 N N . TRP A 1 92 ? 6.987 -5.441 -3.886 1.00 98.12 92 TRP A N 1
ATOM 763 C CA . TRP A 1 92 ? 7.587 -6.599 -4.551 1.00 98.12 92 TRP A CA 1
ATOM 764 C C . TRP A 1 92 ? 7.297 -6.619 -6.060 1.00 98.12 92 TRP A C 1
ATOM 766 O O . TRP A 1 92 ? 8.213 -6.729 -6.874 1.00 98.12 92 TRP A O 1
ATOM 776 N N . ARG A 1 93 ? 6.035 -6.397 -6.461 1.00 98.31 93 ARG A N 1
ATOM 777 C CA . ARG A 1 93 ? 5.659 -6.307 -7.884 1.00 98.31 93 ARG A CA 1
ATOM 778 C C . ARG A 1 93 ? 6.381 -5.177 -8.618 1.00 98.31 93 ARG A C 1
ATOM 780 O O . ARG A 1 93 ? 6.744 -5.335 -9.779 1.00 98.31 93 ARG A O 1
ATOM 787 N N . LEU A 1 94 ? 6.560 -4.025 -7.973 1.00 98.25 94 LEU A N 1
ATOM 788 C CA . LEU A 1 94 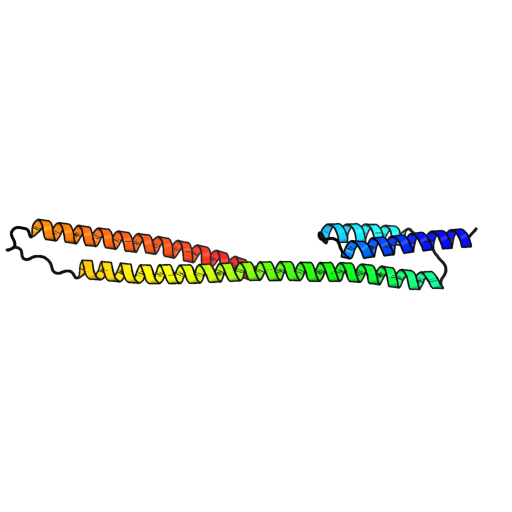? 7.262 -2.887 -8.572 1.00 98.25 94 LEU A CA 1
ATOM 789 C C . LEU A 1 94 ? 8.770 -3.141 -8.689 1.00 98.25 94 LEU A C 1
ATOM 791 O O . LEU A 1 94 ? 9.371 -2.718 -9.671 1.00 98.25 94 LEU A O 1
ATOM 795 N N . GLU A 1 95 ? 9.370 -3.859 -7.741 1.00 98.00 95 GLU A N 1
ATOM 796 C CA . GLU A 1 95 ? 10.771 -4.291 -7.816 1.00 98.00 95 GLU A CA 1
ATOM 797 C C . GLU A 1 95 ? 10.994 -5.283 -8.962 1.00 98.00 95 GLU A C 1
ATOM 799 O O . GLU A 1 95 ? 11.950 -5.145 -9.726 1.00 98.00 95 GLU A O 1
ATOM 804 N N . GLU A 1 96 ? 10.082 -6.238 -9.145 1.00 98.38 96 GLU A N 1
ATOM 805 C CA . GLU A 1 96 ? 10.115 -7.152 -10.286 1.00 98.38 96 GLU A CA 1
ATOM 806 C C . GLU A 1 96 ? 9.945 -6.401 -11.617 1.00 98.38 96 GLU A C 1
ATOM 808 O O . GLU A 1 96 ? 10.709 -6.607 -12.565 1.00 98.38 96 GLU A O 1
ATOM 813 N N . GLN A 1 97 ? 8.983 -5.475 -11.692 1.00 98.38 97 GLN A N 1
ATOM 814 C CA . GLN A 1 97 ? 8.807 -4.615 -12.864 1.00 98.38 97 GLN A CA 1
ATOM 815 C C . GLN A 1 97 ? 10.059 -3.790 -13.162 1.00 98.38 97 GLN A C 1
ATOM 817 O O . GLN A 1 97 ? 10.436 -3.676 -14.331 1.00 98.38 97 GLN A O 1
ATOM 822 N N . LEU A 1 98 ? 10.714 -3.244 -12.134 1.00 98.38 98 LEU A N 1
ATOM 823 C CA . LEU A 1 98 ? 11.952 -2.487 -12.284 1.00 98.38 98 LEU A CA 1
ATOM 824 C C . LEU A 1 98 ? 13.056 -3.366 -12.868 1.00 98.38 98 LEU A C 1
ATOM 826 O O . LEU A 1 98 ? 13.636 -2.992 -13.883 1.00 98.38 98 LEU A O 1
ATOM 830 N N . ARG A 1 99 ? 13.266 -4.564 -12.312 1.00 98.50 99 ARG A N 1
ATOM 831 C CA . ARG A 1 99 ? 14.246 -5.532 -12.827 1.00 98.50 99 ARG A CA 1
ATOM 832 C C . ARG A 1 99 ? 13.998 -5.864 -14.300 1.00 98.50 99 ARG A C 1
ATOM 834 O O . ARG A 1 99 ? 14.930 -5.899 -15.099 1.00 98.50 99 ARG A O 1
ATOM 841 N N . ASN A 1 100 ? 12.742 -6.079 -14.686 1.00 98.38 100 ASN A N 1
ATOM 842 C CA . ASN A 1 100 ? 12.383 -6.359 -16.077 1.00 98.38 100 ASN A CA 1
ATOM 843 C C . ASN A 1 100 ? 12.685 -5.177 -17.010 1.00 98.38 100 ASN A C 1
ATOM 845 O O . ASN A 1 100 ? 13.169 -5.377 -18.126 1.00 98.38 100 ASN A O 1
ATOM 849 N N . VAL A 1 101 ? 12.420 -3.949 -16.558 1.00 98.31 101 VAL A N 1
ATOM 850 C CA . VAL A 1 101 ? 12.741 -2.728 -17.309 1.00 98.31 101 VAL A CA 1
ATOM 851 C C . VAL A 1 101 ? 14.253 -2.521 -17.407 1.00 98.31 101 VAL A C 1
ATOM 853 O O . VAL A 1 101 ? 14.731 -2.163 -18.477 1.00 98.31 101 VAL A O 1
ATOM 856 N N . GLU A 1 102 ? 15.010 -2.793 -16.347 1.00 98.19 102 GLU A N 1
ATOM 857 C CA . GLU A 1 102 ? 16.475 -2.698 -16.342 1.00 98.19 102 GLU A CA 1
ATOM 858 C C . GLU A 1 102 ? 17.114 -3.717 -17.290 1.00 98.19 102 GLU A C 1
ATOM 860 O O . GLU A 1 102 ? 17.951 -3.348 -18.109 1.00 98.19 102 GLU A O 1
ATOM 865 N N . ASN A 1 103 ? 16.632 -4.962 -17.297 1.00 98.44 103 ASN A N 1
ATOM 866 C CA . ASN A 1 103 ? 17.062 -5.968 -18.272 1.00 98.44 103 ASN A CA 1
ATOM 867 C C . ASN A 1 103 ? 16.743 -5.546 -19.718 1.00 98.44 103 ASN A C 1
ATOM 869 O O . ASN A 1 103 ? 17.532 -5.772 -20.637 1.00 98.44 103 ASN A O 1
ATOM 873 N N . ALA A 1 104 ? 15.571 -4.945 -19.949 1.00 98.06 104 ALA A N 1
ATOM 874 C CA . ALA A 1 104 ? 15.205 -4.427 -21.265 1.00 98.06 104 ALA A CA 1
ATOM 875 C C . ALA A 1 104 ? 16.073 -3.228 -21.674 1.00 98.06 104 ALA A C 1
ATOM 877 O O . ALA A 1 104 ? 16.431 -3.112 -22.848 1.00 98.06 104 ALA A O 1
ATOM 878 N N . LEU A 1 105 ? 16.420 -2.365 -20.716 1.00 98.06 105 LEU A N 1
ATOM 879 C CA . LEU A 1 105 ? 17.299 -1.222 -20.922 1.00 98.06 105 LEU A CA 1
ATOM 880 C C . LEU A 1 105 ? 18.694 -1.689 -21.328 1.00 98.06 105 LEU A C 1
ATOM 882 O O . LEU A 1 105 ? 19.180 -1.256 -22.366 1.00 98.06 105 LEU A O 1
ATOM 886 N N . GLN A 1 106 ? 19.267 -2.646 -20.596 1.00 98.06 106 GLN A N 1
ATOM 887 C CA . GLN A 1 106 ? 20.569 -3.225 -20.917 1.00 98.06 106 GLN A CA 1
ATOM 888 C C . GLN A 1 106 ? 20.603 -3.771 -22.352 1.00 98.06 106 GLN A C 1
ATOM 890 O O . GLN A 1 106 ? 21.485 -3.432 -23.136 1.00 98.06 106 GLN A O 1
ATOM 895 N N . ARG A 1 107 ? 19.596 -4.560 -22.753 1.00 98.00 107 ARG A N 1
ATOM 896 C CA . ARG A 1 107 ? 19.502 -5.093 -24.127 1.00 98.00 107 ARG A CA 1
ATOM 897 C C . ARG A 1 107 ? 19.393 -3.988 -25.181 1.00 98.00 107 ARG A C 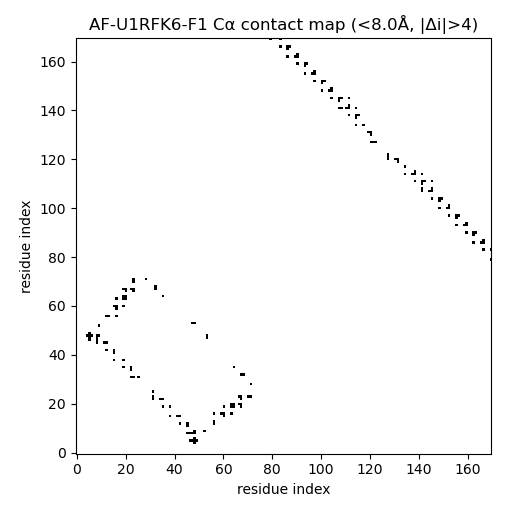1
ATOM 899 O O . ARG A 1 107 ? 19.929 -4.127 -26.282 1.00 98.00 107 ARG A O 1
ATOM 906 N N . ALA A 1 108 ? 18.671 -2.911 -24.878 1.00 97.75 108 ALA A N 1
ATOM 907 C CA . ALA A 1 108 ? 18.540 -1.770 -25.778 1.00 97.75 108 ALA A CA 1
ATOM 908 C C . ALA A 1 108 ? 19.855 -0.982 -25.892 1.00 97.75 108 ALA A C 1
ATOM 910 O O . ALA A 1 108 ? 20.224 -0.581 -26.994 1.00 97.75 108 ALA A O 1
ATOM 911 N N . GLU A 1 109 ? 20.585 -0.814 -24.791 1.00 97.38 109 GLU A N 1
ATOM 912 C CA . GLU A 1 109 ? 21.906 -0.180 -24.757 1.00 97.38 109 GLU A CA 1
ATOM 913 C C . GLU A 1 109 ? 22.948 -1.010 -25.515 1.00 97.38 109 GLU A C 1
ATOM 915 O O . GLU A 1 109 ? 23.699 -0.464 -26.322 1.00 97.38 109 GLU A O 1
ATOM 920 N N . GLU A 1 110 ? 22.937 -2.336 -25.359 1.00 97.75 110 GLU A N 1
ATOM 921 C CA . GLU A 1 110 ? 23.761 -3.251 -26.154 1.00 97.75 110 GLU A CA 1
ATOM 922 C C . GLU A 1 110 ? 23.443 -3.137 -27.652 1.00 97.75 110 GLU A C 1
ATOM 924 O O . GLU A 1 110 ? 24.351 -3.092 -28.483 1.00 97.75 110 GLU A O 1
ATOM 929 N N . ASN A 1 111 ? 22.160 -3.056 -28.023 1.00 96.94 111 ASN A N 1
ATOM 930 C CA . ASN A 1 111 ? 21.754 -2.856 -29.414 1.00 96.94 111 ASN A CA 1
ATOM 931 C C . ASN A 1 111 ? 22.243 -1.509 -29.966 1.00 96.94 111 ASN A C 1
ATOM 933 O O . ASN A 1 111 ? 22.782 -1.463 -31.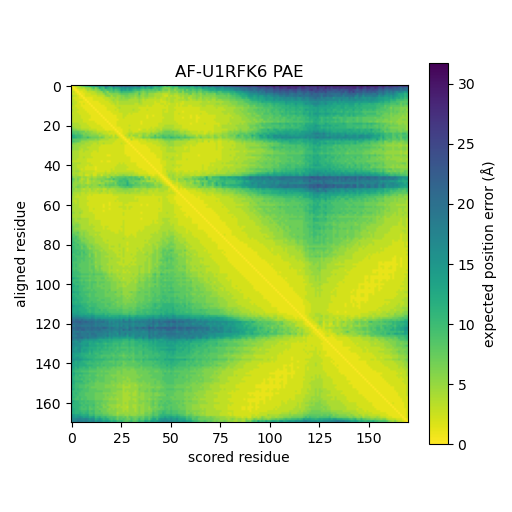073 1.00 96.94 111 ASN A O 1
ATOM 937 N N . TYR A 1 112 ? 22.103 -0.436 -29.185 1.00 97.06 112 TYR A N 1
ATOM 938 C CA . TYR A 1 112 ? 22.586 0.892 -29.549 1.00 97.06 112 TYR A CA 1
ATOM 939 C C . TYR A 1 112 ? 24.111 0.913 -29.714 1.00 97.06 112 TYR A C 1
ATOM 941 O O . TYR A 1 112 ? 24.610 1.384 -30.734 1.00 97.06 112 TYR A O 1
ATOM 949 N N . SER A 1 113 ? 24.852 0.299 -28.789 1.00 96.81 113 SER A N 1
ATOM 950 C CA . SER A 1 113 ? 26.307 0.122 -28.882 1.00 96.81 113 SER A CA 1
ATOM 951 C C . SER A 1 113 ? 26.720 -0.665 -30.135 1.00 96.81 113 SER A C 1
ATOM 953 O O . SER A 1 113 ? 27.634 -0.266 -30.864 1.00 96.81 113 SER A O 1
ATOM 955 N N . ARG A 1 114 ? 25.994 -1.738 -30.479 1.00 96.25 114 ARG A N 1
ATOM 956 C CA . ARG A 1 114 ? 26.198 -2.480 -31.738 1.00 96.25 114 ARG A CA 1
ATOM 957 C C . ARG A 1 114 ? 25.906 -1.630 -32.978 1.00 96.25 114 ARG A C 1
ATOM 959 O O . ARG A 1 114 ? 26.594 -1.769 -33.982 1.00 96.25 114 ARG A O 1
ATOM 966 N N . ALA A 1 115 ? 24.901 -0.754 -32.930 1.00 94.50 115 ALA A N 1
ATOM 967 C CA . ALA A 1 115 ? 24.585 0.156 -34.031 1.00 94.50 115 ALA A CA 1
ATOM 968 C C . ALA A 1 115 ? 25.654 1.251 -34.215 1.00 94.50 115 ALA A C 1
ATOM 970 O O . ALA A 1 115 ? 25.936 1.641 -35.348 1.00 94.50 115 ALA A O 1
ATOM 971 N N . LEU A 1 116 ? 26.270 1.716 -33.123 1.00 93.62 116 LEU A N 1
ATOM 972 C CA . LEU A 1 116 ? 27.374 2.682 -33.149 1.00 93.62 116 LEU A CA 1
ATOM 973 C C . LEU A 1 116 ? 28.699 2.063 -33.612 1.00 93.62 116 LEU A C 1
ATOM 975 O O . LEU A 1 116 ? 29.465 2.713 -34.313 1.00 93.62 116 LEU A O 1
ATOM 979 N N . SER A 1 117 ? 28.965 0.809 -33.242 1.00 94.12 117 SER A N 1
ATOM 980 C CA . SER A 1 117 ? 30.193 0.086 -33.617 1.00 94.12 117 SER A CA 1
ATOM 981 C C . SER A 1 117 ? 30.134 -0.578 -34.999 1.00 94.12 117 SER A C 1
ATOM 983 O O . SER A 1 117 ? 31.115 -1.182 -35.441 1.00 94.12 117 SER A O 1
ATOM 985 N N . ALA A 1 118 ? 29.004 -0.472 -35.706 1.00 92.81 118 ALA A N 1
ATOM 986 C CA . ALA A 1 118 ? 28.874 -0.965 -37.070 1.00 92.81 118 ALA A CA 1
ATOM 987 C C . ALA A 1 118 ? 29.876 -0.256 -37.997 1.00 92.81 118 ALA A C 1
ATOM 989 O O . ALA A 1 118 ? 29.944 0.971 -38.041 1.00 92.81 118 ALA A O 1
ATOM 990 N N . ARG A 1 119 ? 30.652 -1.030 -38.765 1.00 90.75 119 ARG A N 1
ATOM 991 C CA . ARG A 1 119 ? 31.639 -0.472 -39.700 1.00 90.75 119 ARG A CA 1
ATOM 992 C C . ARG A 1 119 ? 30.954 0.338 -40.800 1.00 90.75 119 ARG A C 1
ATOM 994 O O . ARG A 1 119 ? 30.003 -0.142 -41.421 1.00 90.75 119 ARG A O 1
ATOM 1001 N N . SER A 1 120 ? 31.482 1.525 -41.081 1.00 88.56 120 SER A N 1
ATOM 1002 C CA . SER A 1 120 ? 31.028 2.349 -42.201 1.00 88.56 120 SER A CA 1
ATOM 1003 C C . SER A 1 120 ? 31.287 1.649 -43.543 1.00 88.56 120 SER A C 1
ATOM 1005 O O . SER A 1 120 ? 32.320 0.987 -43.702 1.00 88.56 120 SER A O 1
ATOM 1007 N N . PRO A 1 121 ? 30.381 1.784 -44.527 1.00 90.69 121 PRO A N 1
ATOM 1008 C CA . PRO A 1 121 ? 30.592 1.248 -45.866 1.00 90.69 121 PRO A CA 1
ATOM 1009 C C . PRO A 1 121 ? 31.793 1.915 -46.550 1.00 90.69 121 PRO A C 1
ATOM 1011 O O . PRO A 1 121 ? 32.066 3.100 -46.359 1.00 90.69 121 PRO A O 1
ATOM 1014 N N . SER A 1 122 ? 32.502 1.156 -47.390 1.00 92.06 122 SE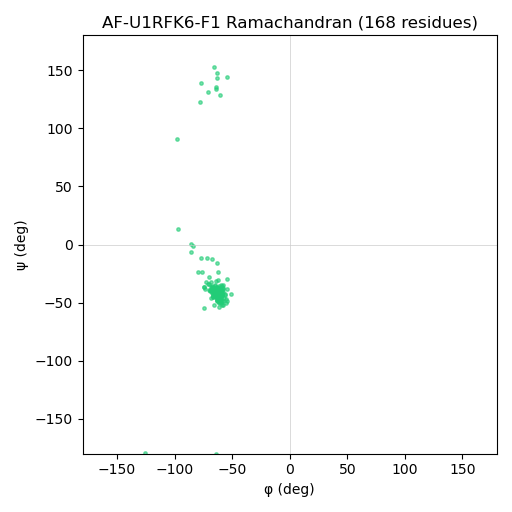R A N 1
ATOM 1015 C CA . SER A 1 122 ? 33.568 1.706 -48.235 1.00 92.06 122 SER A CA 1
ATOM 1016 C C . SER A 1 122 ? 32.992 2.712 -49.229 1.00 92.06 122 SER A C 1
ATOM 1018 O O . SER A 1 122 ? 32.017 2.406 -49.911 1.00 92.06 122 SER A O 1
ATOM 1020 N N . MET A 1 123 ? 33.645 3.865 -49.395 1.00 87.94 123 MET A N 1
ATOM 1021 C CA . MET A 1 123 ? 33.246 4.881 -50.383 1.00 87.94 123 MET A CA 1
ATOM 1022 C C . MET A 1 123 ? 33.338 4.383 -51.835 1.00 87.94 123 MET A C 1
ATOM 1024 O O . MET A 1 123 ? 32.761 4.990 -52.731 1.00 87.94 123 MET A O 1
ATOM 1028 N N . ARG A 1 124 ? 34.043 3.268 -52.078 1.00 91.19 124 ARG A N 1
ATOM 1029 C CA . ARG A 1 124 ? 34.102 2.604 -53.392 1.00 91.19 124 ARG A CA 1
ATOM 1030 C C . ARG A 1 124 ? 32.843 1.788 -53.711 1.00 91.19 124 ARG A C 1
ATOM 1032 O O . ARG A 1 124 ? 32.692 1.341 -54.840 1.00 91.19 124 ARG A O 1
ATOM 1039 N N . ASN A 1 125 ? 31.958 1.561 -52.737 1.00 89.44 125 ASN A N 1
ATOM 1040 C CA . ASN A 1 125 ? 30.681 0.884 -52.957 1.00 89.44 125 ASN A CA 1
ATOM 1041 C C . ASN A 1 125 ? 29.679 1.871 -53.594 1.00 89.44 125 ASN A C 1
ATOM 1043 O O . ASN A 1 125 ? 29.389 2.881 -52.961 1.00 89.44 125 ASN A O 1
ATOM 1047 N N . PRO A 1 126 ? 29.086 1.593 -54.770 1.00 93.38 126 PRO A N 1
ATOM 1048 C CA . PRO A 1 126 ? 28.118 2.487 -55.422 1.00 93.38 126 PRO A CA 1
ATOM 1049 C C . PRO A 1 126 ? 26.923 2.897 -54.544 1.00 93.38 126 PRO A C 1
ATOM 1051 O O . PRO A 1 126 ? 26.406 4.003 -54.675 1.00 93.38 126 PRO A O 1
ATOM 1054 N N . HIS A 1 127 ? 26.523 2.039 -53.603 1.00 93.31 127 HIS A N 1
ATOM 1055 C CA . HIS A 1 127 ? 25.400 2.257 -52.688 1.00 93.31 127 HIS A CA 1
ATOM 1056 C C . HIS A 1 127 ? 25.825 2.791 -51.308 1.00 93.31 127 HIS A C 1
ATOM 1058 O O . HIS A 1 127 ? 25.026 2.778 -50.371 1.00 93.31 127 HIS A O 1
ATOM 1064 N N . TRP A 1 128 ? 27.070 3.263 -51.138 1.00 92.31 128 TRP A N 1
ATOM 1065 C CA . TRP A 1 128 ? 27.601 3.664 -49.826 1.00 92.31 128 TRP A CA 1
ATOM 1066 C C . TRP A 1 128 ? 26.728 4.705 -49.109 1.00 92.31 128 TRP A C 1
ATOM 1068 O O . TRP A 1 128 ? 26.529 4.593 -47.903 1.00 92.31 128 TRP A O 1
ATOM 1078 N N . ARG A 1 129 ? 26.150 5.666 -49.847 1.00 93.44 129 ARG A N 1
ATOM 1079 C CA . ARG A 1 129 ? 25.268 6.710 -49.292 1.00 93.44 129 ARG A CA 1
ATOM 1080 C C . ARG A 1 129 ? 24.016 6.125 -48.648 1.00 93.44 129 ARG A C 1
ATOM 1082 O O . ARG A 1 129 ? 23.663 6.501 -47.536 1.00 93.44 129 ARG A O 1
ATOM 1089 N N . GLU A 1 130 ? 23.368 5.186 -49.333 1.00 93.88 130 GLU A N 1
ATOM 1090 C CA . GLU A 1 130 ? 22.154 4.531 -48.843 1.00 93.88 130 GLU A CA 1
ATOM 1091 C C . GLU A 1 130 ? 22.451 3.671 -47.607 1.00 93.88 130 GLU A C 1
ATOM 1093 O O . GLU A 1 130 ? 21.703 3.693 -46.630 1.00 93.88 130 GLU A O 1
ATOM 1098 N N . ILE A 1 131 ? 23.580 2.952 -47.615 1.00 92.56 131 ILE A N 1
ATOM 1099 C CA . ILE A 1 131 ? 24.021 2.134 -46.478 1.00 92.56 131 ILE A CA 1
ATOM 1100 C C . ILE A 1 131 ? 24.327 3.022 -45.263 1.00 92.56 131 ILE A C 1
ATOM 1102 O O . ILE A 1 131 ? 23.898 2.702 -44.154 1.00 92.56 131 ILE A O 1
ATOM 1106 N N . SER A 1 132 ? 25.020 4.146 -45.461 1.00 93.25 132 SER A N 1
ATOM 1107 C CA . SER A 1 132 ? 25.297 5.116 -44.397 1.00 93.25 132 SER A CA 1
ATOM 1108 C C . SER A 1 132 ? 24.019 5.736 -43.831 1.00 93.25 132 SER A C 1
ATOM 1110 O O . SER A 1 132 ? 23.890 5.829 -42.613 1.00 93.25 132 SER A O 1
ATOM 1112 N N . GLN A 1 133 ? 23.046 6.098 -44.676 1.00 94.62 133 GLN A N 1
ATOM 1113 C CA . GLN A 1 133 ? 21.762 6.626 -44.205 1.00 94.62 133 GLN A CA 1
ATOM 1114 C C . GLN A 1 133 ? 21.016 5.595 -43.348 1.00 94.62 133 GLN A C 1
ATOM 1116 O O . GLN A 1 133 ? 20.638 5.893 -42.219 1.00 94.62 133 GLN A O 1
ATOM 1121 N N . LYS A 1 134 ? 20.914 4.344 -43.816 1.00 94.81 134 LYS A N 1
ATOM 1122 C CA . LYS A 1 134 ? 20.314 3.241 -43.044 1.00 94.81 134 LYS A CA 1
ATOM 1123 C C . LYS A 1 134 ? 21.022 3.003 -41.702 1.00 94.81 134 LYS A C 1
ATOM 1125 O O . LYS A 1 134 ? 20.372 2.640 -40.722 1.00 94.81 134 LYS A O 1
ATOM 1130 N N . GLN A 1 135 ? 22.344 3.191 -41.631 1.00 93.94 135 GLN A N 1
ATOM 1131 C CA . GLN A 1 135 ? 23.093 3.116 -40.370 1.00 93.94 135 GLN A CA 1
ATOM 1132 C C . GLN A 1 135 ? 22.718 4.251 -39.410 1.00 93.94 135 GLN A C 1
ATOM 1134 O O . GLN A 1 135 ? 22.472 3.978 -38.234 1.00 93.94 135 GLN A O 1
ATOM 1139 N N . LEU A 1 136 ? 22.619 5.490 -39.899 1.00 94.56 136 LEU A N 1
ATOM 1140 C CA . LEU A 1 136 ? 22.177 6.640 -39.102 1.00 94.56 136 LEU A CA 1
ATOM 1141 C C . LEU A 1 136 ? 20.740 6.459 -38.596 1.00 94.56 136 LEU A C 1
ATOM 1143 O O . LEU A 1 136 ? 20.470 6.698 -37.418 1.00 94.56 136 LEU A O 1
ATOM 1147 N N . ASP A 1 137 ? 19.840 5.960 -39.444 1.00 95.69 137 ASP A N 1
ATOM 1148 C CA . ASP A 1 137 ? 18.452 5.665 -39.072 1.00 95.69 137 ASP A CA 1
ATOM 1149 C C . ASP A 1 137 ? 18.387 4.573 -37.992 1.00 95.69 137 ASP A C 1
ATOM 1151 O O . ASP A 1 137 ? 17.638 4.670 -37.021 1.00 95.69 137 ASP A O 1
ATOM 1155 N N . ARG A 1 138 ? 19.232 3.541 -38.102 1.00 94.75 138 ARG A N 1
ATOM 1156 C CA . ARG A 1 138 ? 19.336 2.493 -37.078 1.00 94.75 138 ARG A CA 1
ATOM 1157 C C . ARG A 1 138 ? 19.855 3.040 -35.749 1.00 94.75 138 ARG A C 1
ATOM 1159 O O . ARG A 1 138 ? 19.341 2.659 -34.698 1.00 94.75 138 ARG A O 1
ATOM 1166 N N . GLN A 1 139 ? 20.866 3.907 -35.780 1.00 96.00 139 GLN A N 1
ATOM 1167 C CA . GLN A 1 139 ? 21.410 4.548 -34.581 1.00 96.00 139 GLN A CA 1
ATOM 1168 C C . GLN A 1 139 ? 20.369 5.451 -33.913 1.00 96.00 139 GLN A C 1
ATOM 1170 O O . GLN A 1 139 ? 20.195 5.380 -32.695 1.00 96.00 139 GLN A O 1
ATOM 1175 N N . SER A 1 140 ? 19.642 6.259 -34.691 1.00 97.00 140 SER A N 1
ATOM 1176 C CA . SER A 1 140 ? 18.606 7.152 -34.167 1.00 97.00 140 SER A CA 1
ATOM 1177 C C . SER A 1 140 ? 17.439 6.367 -33.557 1.00 97.00 140 SER A C 1
ATOM 1179 O O . SER A 1 140 ? 17.043 6.656 -32.426 1.00 97.00 140 SER A O 1
ATOM 1181 N N . ALA A 1 141 ? 16.967 5.309 -34.223 1.00 97.00 141 ALA A N 1
ATOM 1182 C CA . ALA A 1 141 ? 15.917 4.433 -33.706 1.00 97.00 141 ALA A CA 1
ATOM 1183 C C . ALA A 1 141 ? 16.345 3.700 -32.422 1.00 97.00 141 ALA A C 1
ATOM 1185 O O . ALA A 1 141 ? 15.592 3.654 -31.445 1.00 97.00 141 ALA A O 1
ATOM 1186 N N . ALA A 1 142 ? 17.568 3.160 -32.382 1.00 96.94 142 ALA A N 1
ATOM 1187 C CA . ALA A 1 142 ? 18.100 2.495 -31.192 1.00 96.94 142 ALA A CA 1
ATOM 1188 C C . ALA A 1 142 ? 18.253 3.473 -30.012 1.00 96.94 142 ALA A C 1
ATOM 1190 O O . ALA A 1 142 ? 17.864 3.149 -28.888 1.00 96.94 142 ALA A O 1
ATOM 1191 N N . ARG A 1 143 ? 18.721 4.701 -30.268 1.00 97.69 143 ARG A N 1
ATOM 1192 C CA . ARG A 1 143 ? 18.799 5.769 -29.262 1.00 97.69 143 ARG A CA 1
ATOM 1193 C C . ARG A 1 143 ? 17.423 6.136 -28.706 1.00 97.69 143 ARG A C 1
ATOM 1195 O O . ARG A 1 143 ? 17.260 6.204 -27.489 1.00 97.69 143 ARG A O 1
ATOM 1202 N N . GLN A 1 144 ? 16.434 6.348 -29.576 1.00 98.00 144 GLN A N 1
ATOM 1203 C CA . GLN A 1 144 ? 15.056 6.638 -29.161 1.00 98.00 144 GLN A CA 1
ATOM 1204 C C . GLN A 1 144 ? 14.487 5.504 -28.302 1.00 98.00 144 GLN A C 1
ATOM 1206 O O . GLN A 1 144 ? 13.831 5.754 -27.288 1.00 98.00 144 GLN A O 1
ATOM 1211 N N . LYS A 1 145 ? 14.788 4.247 -28.653 1.00 97.62 145 LYS A N 1
ATOM 1212 C CA . LYS A 1 145 ? 14.368 3.089 -27.862 1.00 97.62 145 LYS A CA 1
ATOM 1213 C C . LYS A 1 145 ? 14.973 3.110 -26.461 1.00 97.62 145 LYS A C 1
ATOM 1215 O O . LYS A 1 145 ? 14.216 2.969 -25.500 1.00 97.62 145 LYS A O 1
ATOM 1220 N N . VAL A 1 146 ? 16.283 3.329 -26.335 1.00 98.19 146 VAL A N 1
ATOM 1221 C CA . VAL A 1 146 ? 16.957 3.475 -25.032 1.00 98.19 146 VAL A CA 1
ATOM 1222 C C . VAL A 1 146 ? 16.298 4.585 -24.212 1.00 98.19 146 VAL A C 1
ATOM 1224 O O . VAL A 1 146 ? 15.875 4.334 -23.086 1.00 98.19 146 VAL A O 1
ATOM 1227 N N . GLN A 1 147 ? 16.101 5.768 -24.799 1.00 98.25 147 GLN A N 1
ATOM 1228 C CA . GLN A 1 147 ? 15.478 6.903 -24.115 1.00 98.25 147 GLN A CA 1
ATOM 1229 C C . GLN A 1 147 ? 14.058 6.581 -23.615 1.00 98.25 147 GLN A C 1
ATOM 1231 O O . GLN A 1 147 ? 13.727 6.874 -22.466 1.00 98.25 147 GLN A O 1
ATOM 1236 N N . SER A 1 148 ? 13.232 5.920 -24.434 1.00 98.44 148 SER A N 1
ATOM 1237 C CA . SER A 1 148 ? 11.873 5.516 -24.037 1.00 98.44 148 SER A CA 1
ATOM 1238 C C . SER A 1 148 ? 11.866 4.534 -22.856 1.00 98.44 148 SER A C 1
ATOM 1240 O O . SER A 1 148 ? 11.023 4.619 -21.963 1.00 98.44 148 SER A O 1
ATOM 1242 N N . ILE A 1 149 ? 12.831 3.607 -22.808 1.00 98.25 149 ILE A N 1
ATOM 1243 C CA . ILE A 1 149 ? 12.945 2.639 -21.711 1.00 98.25 149 ILE A CA 1
ATOM 1244 C C . ILE A 1 149 ? 13.487 3.326 -20.452 1.00 98.25 149 ILE A C 1
ATOM 1246 O O . ILE A 1 149 ? 13.015 3.026 -19.358 1.00 98.25 149 ILE A O 1
ATOM 1250 N N . GLN A 1 150 ? 14.412 4.280 -20.588 1.00 98.19 150 GLN A N 1
ATOM 1251 C CA . GLN A 1 150 ? 14.898 5.095 -19.469 1.00 98.19 150 GLN A CA 1
ATOM 1252 C C . GLN A 1 150 ? 13.768 5.904 -18.815 1.00 98.19 150 GLN A C 1
ATOM 1254 O O . GLN A 1 150 ? 13.686 5.930 -17.588 1.00 98.19 150 GLN A O 1
ATOM 1259 N N . GLN A 1 151 ? 12.859 6.486 -19.604 1.00 98.31 151 GLN A N 1
ATOM 1260 C CA . GLN A 1 151 ? 11.655 7.153 -19.085 1.00 98.31 151 GLN A CA 1
ATOM 1261 C C . GLN A 1 151 ? 10.749 6.174 -18.328 1.00 98.31 151 GLN A C 1
ATOM 1263 O O . GLN A 1 151 ? 10.351 6.419 -17.192 1.00 98.31 151 GLN A O 1
ATOM 1268 N N . ARG A 1 152 ? 10.486 4.995 -18.901 1.00 98.25 152 ARG A N 1
ATOM 1269 C CA . ARG A 1 152 ? 9.706 3.963 -18.207 1.00 98.25 152 ARG A CA 1
ATOM 1270 C C . ARG A 1 152 ? 10.382 3.502 -16.909 1.00 98.25 152 ARG A C 1
ATOM 1272 O O . ARG A 1 152 ? 9.697 3.222 -15.928 1.00 98.25 152 ARG A O 1
ATOM 1279 N N . ARG A 1 153 ? 11.717 3.430 -16.878 1.00 98.38 153 ARG A N 1
ATOM 1280 C CA . ARG A 1 153 ? 12.493 3.103 -15.673 1.00 98.38 153 ARG 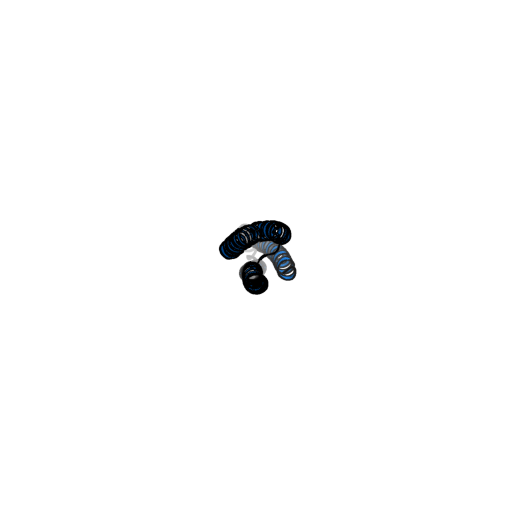A CA 1
ATOM 1281 C C . ARG A 1 153 ? 12.295 4.159 -14.589 1.00 98.38 153 ARG A C 1
ATOM 1283 O O . ARG A 1 153 ? 12.019 3.789 -13.449 1.00 98.38 153 ARG A O 1
ATOM 1290 N N . SER A 1 154 ? 12.404 5.446 -14.922 1.00 98.31 154 SER A N 1
ATOM 1291 C CA . SER A 1 154 ? 12.220 6.521 -13.940 1.00 98.31 154 SER A CA 1
ATOM 1292 C C . SER A 1 154 ? 10.803 6.534 -13.363 1.00 98.31 154 SER A C 1
ATOM 1294 O O . SER A 1 154 ? 10.651 6.668 -12.151 1.00 98.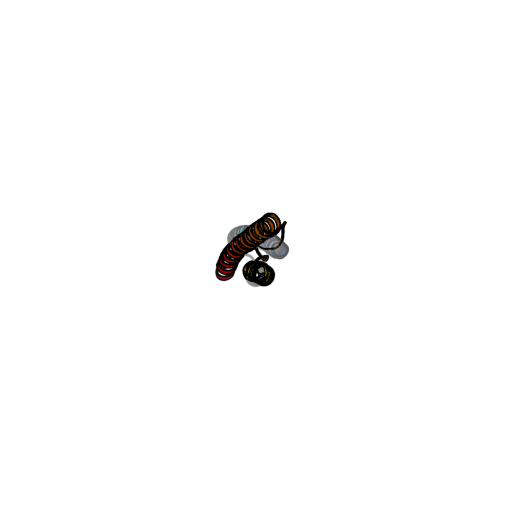31 154 SER A O 1
ATOM 1296 N N . GLU A 1 155 ? 9.777 6.290 -14.182 1.00 98.31 155 GLU A N 1
ATOM 1297 C CA . GLU A 1 155 ? 8.393 6.156 -13.705 1.00 98.31 155 GLU A CA 1
ATOM 1298 C C . GLU A 1 155 ? 8.212 4.999 -12.712 1.00 98.31 155 GLU A C 1
ATOM 1300 O O . GLU A 1 155 ? 7.519 5.139 -11.703 1.00 98.31 155 GLU A O 1
ATOM 1305 N N . VAL A 1 156 ? 8.809 3.832 -12.989 1.00 98.31 156 VAL A N 1
ATOM 1306 C CA . VAL A 1 156 ? 8.726 2.676 -12.082 1.00 98.31 156 VAL A CA 1
ATOM 1307 C C . VAL A 1 156 ? 9.463 2.963 -10.774 1.00 98.31 156 VAL A C 1
ATOM 1309 O O . VAL A 1 156 ? 8.940 2.637 -9.711 1.00 98.31 156 VAL A O 1
ATOM 1312 N N . ILE A 1 157 ? 10.621 3.629 -10.828 1.00 98.38 157 ILE A N 1
ATOM 1313 C CA . ILE A 1 157 ? 11.366 4.055 -9.633 1.00 98.38 157 ILE A CA 1
ATOM 1314 C C . ILE A 1 157 ? 10.534 5.018 -8.780 1.00 98.38 157 ILE A C 1
ATOM 1316 O O . ILE A 1 157 ? 10.459 4.831 -7.567 1.00 98.38 157 ILE A O 1
ATOM 1320 N N . GLN A 1 158 ? 9.868 6.002 -9.392 1.00 98.19 158 GLN A N 1
ATOM 1321 C CA . GLN A 1 158 ? 8.973 6.914 -8.671 1.00 98.19 158 GLN A CA 1
ATOM 1322 C C . GLN A 1 158 ? 7.836 6.147 -7.984 1.00 98.19 158 GLN A C 1
ATOM 1324 O O . GLN A 1 158 ? 7.662 6.254 -6.771 1.00 98.19 158 GLN A O 1
ATOM 1329 N N . LYS A 1 159 ? 7.134 5.279 -8.726 1.00 98.25 159 LYS A N 1
ATOM 1330 C CA . LYS A 1 159 ? 6.055 4.436 -8.178 1.00 98.25 159 LYS A CA 1
ATOM 1331 C C . LYS A 1 159 ? 6.540 3.535 -7.039 1.00 98.25 159 LYS A C 1
ATOM 1333 O O . LYS A 1 159 ? 5.801 3.315 -6.079 1.00 98.25 159 LYS A O 1
ATOM 1338 N N . LEU A 1 160 ? 7.756 2.995 -7.144 1.00 98.12 160 LEU A N 1
ATOM 1339 C CA . LEU A 1 160 ? 8.385 2.181 -6.104 1.00 98.12 160 LEU A CA 1
ATOM 1340 C C . LEU A 1 160 ? 8.697 3.013 -4.855 1.00 98.12 160 LEU A C 1
ATOM 1342 O O . LEU A 1 160 ? 8.427 2.555 -3.745 1.00 98.12 160 LEU A O 1
ATOM 1346 N N . GLY A 1 161 ? 9.211 4.232 -5.026 1.00 97.62 161 GLY A N 1
ATOM 1347 C CA . GLY A 1 161 ? 9.434 5.183 -3.936 1.00 97.62 161 GLY A CA 1
ATOM 1348 C C . GLY A 1 161 ? 8.147 5.495 -3.173 1.00 97.62 161 GLY A C 1
ATOM 1349 O O . GLY A 1 161 ? 8.103 5.343 -1.951 1.00 97.62 161 GLY A O 1
ATOM 1350 N N . ASP A 1 162 ? 7.071 5.813 -3.893 1.00 97.31 162 ASP A N 1
ATOM 1351 C CA . ASP A 1 162 ? 5.754 6.070 -3.301 1.00 97.31 162 ASP A CA 1
ATOM 1352 C C . ASP A 1 162 ? 5.207 4.844 -2.558 1.00 97.31 162 ASP A C 1
ATOM 1354 O O . ASP A 1 162 ? 4.668 4.957 -1.454 1.00 97.31 162 ASP A O 1
ATOM 1358 N N . ALA A 1 163 ? 5.351 3.650 -3.144 1.00 96.75 163 ALA A N 1
ATOM 1359 C CA . ALA A 1 163 ? 4.899 2.404 -2.531 1.00 96.75 163 ALA A CA 1
ATOM 1360 C C . ALA A 1 163 ? 5.673 2.077 -1.244 1.00 96.75 163 ALA A C 1
ATOM 1362 O O . ALA A 1 163 ? 5.060 1.684 -0.252 1.00 96.75 163 ALA A O 1
ATOM 1363 N N . ARG A 1 164 ? 6.996 2.287 -1.233 1.00 96.62 164 ARG A N 1
ATOM 1364 C CA . ARG A 1 164 ? 7.839 2.123 -0.039 1.00 96.62 164 ARG A CA 1
ATOM 1365 C C . ARG A 1 164 ? 7.495 3.146 1.043 1.00 96.62 164 ARG A C 1
ATOM 1367 O O . ARG A 1 164 ? 7.394 2.776 2.207 1.00 96.62 164 ARG A O 1
ATOM 1374 N N . SER A 1 165 ? 7.239 4.400 0.665 1.00 96.19 165 SER A N 1
ATOM 1375 C CA . SER A 1 165 ? 6.795 5.436 1.605 1.00 96.19 165 SER A CA 1
ATOM 1376 C C . SER A 1 165 ? 5.473 5.056 2.279 1.00 96.19 165 SER A C 1
ATOM 1378 O O . SER A 1 165 ? 5.369 5.096 3.501 1.00 96.19 165 SER A O 1
ATOM 1380 N N . ARG A 1 166 ? 4.491 4.569 1.506 1.00 93.62 166 ARG A N 1
ATOM 1381 C CA . ARG A 1 166 ? 3.222 4.054 2.051 1.00 93.62 166 ARG A CA 1
ATOM 1382 C C . ARG A 1 166 ? 3.416 2.842 2.956 1.00 93.62 166 ARG A C 1
ATOM 1384 O O . ARG A 1 166 ? 2.725 2.732 3.959 1.00 93.62 166 ARG A O 1
ATOM 1391 N N . LEU A 1 167 ? 4.336 1.938 2.620 1.00 92.81 167 LEU A N 1
ATOM 1392 C CA . LEU A 1 167 ? 4.641 0.785 3.466 1.00 92.81 167 LEU A CA 1
ATOM 1393 C C . LEU A 1 167 ? 5.213 1.211 4.829 1.00 92.81 167 LEU A C 1
ATOM 1395 O O . LEU A 1 167 ? 4.858 0.612 5.837 1.00 92.81 167 LEU A O 1
ATOM 1399 N N . ASN A 1 168 ? 6.034 2.263 4.864 1.00 91.88 168 ASN A N 1
ATOM 1400 C CA . ASN A 1 168 ? 6.612 2.803 6.098 1.00 91.88 168 ASN A CA 1
ATOM 1401 C C . ASN A 1 168 ? 5.594 3.533 6.995 1.00 91.88 168 ASN A C 1
ATOM 1403 O O . ASN A 1 168 ? 5.917 3.853 8.134 1.00 91.88 168 ASN A O 1
ATOM 1407 N N . GLN A 1 169 ? 4.389 3.825 6.494 1.00 87.94 169 GLN A N 1
ATOM 1408 C CA . GLN A 1 169 ? 3.312 4.461 7.265 1.00 87.94 169 GLN A CA 1
ATOM 1409 C C . GLN A 1 169 ? 2.458 3.457 8.064 1.00 87.94 169 GLN A C 1
ATOM 1411 O O . GLN A 1 169 ? 1.585 3.886 8.820 1.00 87.94 169 GLN A O 1
ATOM 1416 N N . PHE A 1 170 ? 2.673 2.148 7.882 1.00 81.00 170 PHE A N 1
ATOM 1417 C CA . PHE A 1 170 ? 2.009 1.077 8.637 1.00 81.00 170 PHE A CA 1
ATOM 1418 C C . PHE A 1 170 ? 2.804 0.675 9.877 1.00 81.00 170 PHE A C 1
ATOM 1420 O O . PHE A 1 170 ? 2.143 0.437 10.915 1.00 81.00 170 PHE A O 1
#

Foldseek 3Di:
DVQVLQVVLLVQLVVLLVVLLVLLPDPPLVVSVVVLVVSVVSNVVRDDHDPVSVVVSVVSSVVSNVSSVVSVVVSVVVVVVVVLVVLVVQLVVLVVVLVVLVVVLVVLVVQLVVLVPDDQDDPPDPCSVVVVVVSVVSNVVSVVSNVVSVVVNVVSVVSSVVSVVVSVVD

Sequence (170 aa):
KRQREWASNKAAKESLIYQMSLLVNYNDYRAAKDQARQLDTQWRAIGPCAKEDRDRLWQQYKSAKDQLFEAAKRAGEQRKAEARQRAQERVWRLEEQLRNVENALQRAEENYSRALSARSPSMRNPHWREISQKQLDRQSAARQKVQSIQQRRSEVIQKLGDARSRLNQF

Mean predicted aligned error: 6.47 Å

Radius of gyration: 36.27 Å; Cα contacts (8 Å, |Δi|>4): 100; chains: 1; bounding box: 77×19×102 Å

pLDDT: mean 93.54, std 4.99, range [62.91, 98.5]

Nearest PDB structures (foldseek):
  5c21-assembly1_A  TM=3.150E-01  e=7.871E+00  Escherichia coli

Organism: NCBI:txid1321817

InterPro domains:
  IPR007139 Protein of unknown function DUF349 [PF03993] (2-51)

Secondary structure (DSSP, 8-state):
-HHHHHHHHHHHHHHHHHHHHHGGG-S-HHHHHHHHHHHHHHHHHS----HHHHHHHHHHHHHHHHHHHHHHHHHHHHHHHHHHHHHHHHHHHHHHHHHHHHHHHHHHHHHHHHHHSSPPPPTTSTTHHHHHHHHHHHHHHHHHHHHHHHHHHHHHHHHHHHHHHHHTT-